Protein AF-A0ABD0PR59-F1 (afdb_monomer_lite)

Foldseek 3Di:
DDDLQPDWDWDQDPVRFIWTARSVDGQFTFFADPVRHTDDRVPDHPPDPRRTDDDDDDVPPDPPPPPPDPDD

Sequence (72 aa):
NRSADCVFIEKVLENNYTALMSARYTGWYVGFTKRGRPRRGPHTLPNQQDVHFMKRFPPGEQPDLTPFRFTT

Radius of gyration: 15.7 Å; chains: 1; bounding box: 42×34×35 Å

Organism: Cirrhinus mrigala (NCBI:txid683832)

Structure (mmCIF, N/CA/C/O backbone):
data_AF-A0ABD0PR59-F1
#
_entry.id   AF-A0ABD0PR59-F1
#
loop_
_atom_site.group_PDB
_atom_site.id
_atom_site.type_symbol
_atom_site.label_atom_id
_atom_site.label_alt_id
_atom_site.label_comp_id
_atom_site.label_asym_id
_atom_site.label_entity_id
_atom_site.label_seq_id
_atom_site.pdbx_PDB_ins_code
_atom_site.Cartn_x
_atom_site.Cartn_y
_atom_site.Cartn_z
_atom_site.occupancy
_atom_site.B_iso_or_equiv
_atom_site.auth_seq_id
_atom_site.auth_comp_id
_atom_site.auth_asym_id
_atom_site.auth_atom_id
_atom_site.pdbx_PDB_model_num
ATOM 1 N N . ASN A 1 1 ? 11.925 12.536 -17.860 1.00 64.44 1 ASN A N 1
ATOM 2 C CA . ASN A 1 1 ? 11.430 11.164 -18.097 1.00 64.44 1 ASN A CA 1
A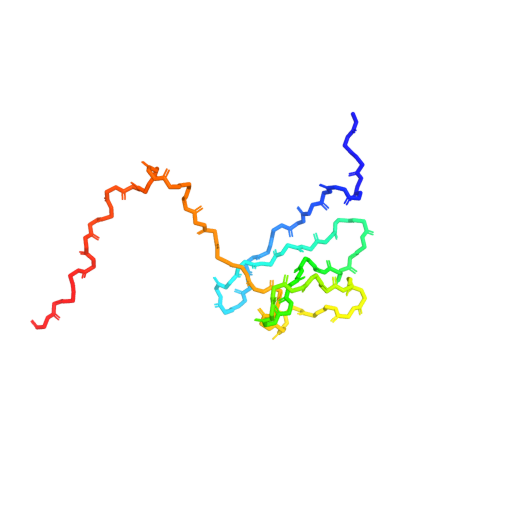TOM 3 C C . ASN A 1 1 ? 11.078 10.548 -16.744 1.00 64.44 1 ASN A C 1
ATOM 5 O O . ASN A 1 1 ? 11.948 10.556 -15.883 1.00 64.44 1 ASN A O 1
ATOM 9 N N . ARG A 1 2 ? 9.829 10.129 -16.486 1.00 77.56 2 ARG A N 1
ATOM 10 C CA . ARG A 1 2 ? 9.448 9.507 -15.197 1.00 77.56 2 ARG A CA 1
ATOM 11 C C . ARG A 1 2 ? 9.648 7.993 -15.319 1.00 77.56 2 ARG A C 1
ATOM 13 O O . ARG A 1 2 ? 9.017 7.387 -16.177 1.00 77.56 2 ARG A O 1
ATOM 20 N N . SER A 1 3 ? 10.525 7.395 -14.508 1.00 90.81 3 SER A N 1
ATOM 21 C CA . SER A 1 3 ? 10.671 5.930 -14.476 1.00 90.81 3 SER A CA 1
ATOM 22 C C . SER A 1 3 ? 9.374 5.283 -13.992 1.00 90.81 3 SER A C 1
ATOM 24 O O . SER A 1 3 ? 8.735 5.804 -13.075 1.00 90.81 3 SER A O 1
ATOM 26 N N . ALA A 1 4 ? 9.027 4.117 -14.543 1.00 92.50 4 ALA A N 1
ATOM 27 C CA . ALA A 1 4 ? 7.915 3.300 -14.057 1.00 92.50 4 ALA A CA 1
ATOM 28 C C . ALA A 1 4 ? 8.082 2.881 -12.580 1.00 92.50 4 ALA A C 1
ATOM 30 O O . ALA A 1 4 ? 7.092 2.592 -11.913 1.00 92.50 4 ALA A O 1
ATOM 31 N N . ASP A 1 5 ? 9.310 2.903 -12.046 1.00 94.06 5 ASP A N 1
ATOM 32 C CA . ASP A 1 5 ? 9.598 2.674 -10.620 1.00 94.06 5 ASP A CA 1
ATOM 33 C C . ASP A 1 5 ? 8.955 3.703 -9.687 1.00 94.06 5 ASP A C 1
ATOM 35 O O . ASP A 1 5 ? 8.682 3.406 -8.527 1.00 94.06 5 ASP A O 1
ATOM 39 N N . CYS A 1 6 ? 8.728 4.919 -10.187 1.00 96.25 6 CYS A N 1
ATOM 40 C CA . CYS A 1 6 ? 8.196 6.042 -9.418 1.00 96.25 6 CYS A CA 1
ATOM 41 C C . CYS A 1 6 ? 6.722 6.321 -9.736 1.00 96.25 6 CYS A C 1
ATOM 43 O O . CYS A 1 6 ? 6.193 7.357 -9.336 1.00 96.25 6 CYS A O 1
ATOM 45 N N . VAL A 1 7 ? 6.069 5.436 -10.492 1.00 96.81 7 VAL A N 1
ATOM 46 C CA . VAL A 1 7 ? 4.662 5.567 -10.867 1.00 96.81 7 VAL A CA 1
ATOM 47 C C . VAL A 1 7 ? 3.844 4.556 -10.074 1.00 96.81 7 VAL A C 1
ATOM 49 O O . VAL A 1 7 ? 4.147 3.360 -10.056 1.00 96.81 7 VAL A O 1
ATOM 52 N N . PHE A 1 8 ? 2.787 5.052 -9.436 1.00 98.00 8 PHE A N 1
ATOM 53 C CA . PHE A 1 8 ? 1.848 4.252 -8.664 1.00 98.00 8 PHE A CA 1
ATOM 54 C C . PHE A 1 8 ? 0.434 4.441 -9.205 1.00 98.00 8 PHE A C 1
ATOM 56 O O . PHE A 1 8 ? 0.043 5.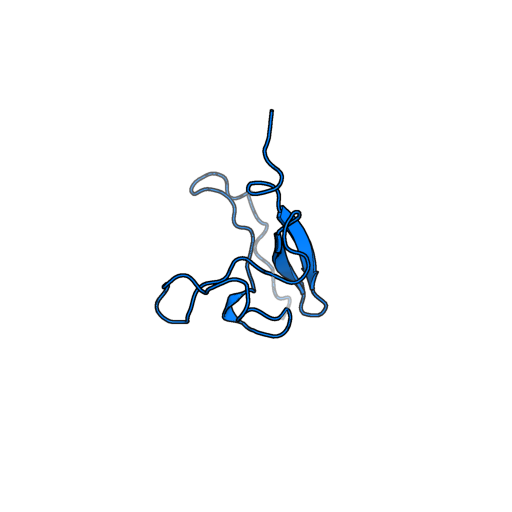545 -9.579 1.00 98.00 8 PHE A O 1
ATOM 63 N N . ILE A 1 9 ? -0.324 3.351 -9.236 1.00 97.94 9 ILE A N 1
ATOM 64 C CA . ILE A 1 9 ? -1.743 3.326 -9.569 1.00 97.94 9 ILE A CA 1
ATOM 65 C C . ILE A 1 9 ? -2.515 3.447 -8.258 1.00 97.94 9 ILE A C 1
ATOM 67 O O . ILE A 1 9 ? -2.398 2.585 -7.382 1.00 97.94 9 ILE A O 1
ATOM 71 N N . GLU A 1 10 ? -3.297 4.516 -8.133 1.00 98.06 10 GLU A N 1
ATOM 72 C CA . GLU A 1 10 ? -4.245 4.684 -7.036 1.00 98.06 10 GLU A CA 1
ATOM 73 C C . GLU A 1 10 ? -5.438 3.742 -7.236 1.00 98.06 10 GLU A C 1
ATOM 75 O O . GLU A 1 10 ? -6.041 3.702 -8.309 1.00 98.06 10 GLU A O 1
ATOM 80 N N . LYS A 1 11 ? -5.783 2.980 -6.198 1.00 97.56 11 LYS A N 1
ATOM 81 C CA . LYS A 1 11 ? -6.972 2.129 -6.161 1.00 97.56 11 LYS A CA 1
ATOM 82 C C . LYS A 1 11 ? -7.826 2.491 -4.957 1.00 97.56 11 LYS A C 1
ATOM 84 O O . LYS A 1 11 ? -7.311 2.558 -3.843 1.00 97.56 11 LYS A O 1
ATOM 89 N N . VAL A 1 12 ? -9.126 2.651 -5.178 1.00 97.19 12 VAL A N 1
ATOM 90 C CA . VAL A 1 12 ? -10.121 2.644 -4.102 1.00 97.19 12 VAL A CA 1
ATOM 91 C C . VAL A 1 12 ? -10.526 1.191 -3.878 1.00 97.19 12 VAL A C 1
ATOM 93 O O . VAL A 1 12 ? -10.967 0.517 -4.807 1.00 97.19 12 VAL A O 1
ATOM 96 N N . LEU A 1 13 ? -10.287 0.689 -2.673 1.00 96.38 13 LEU A N 1
ATOM 97 C CA . LEU A 1 13 ? -10.614 -0.678 -2.283 1.00 96.38 13 LEU A CA 1
ATOM 98 C C . LEU A 1 13 ? -12.092 -0.798 -1.893 1.00 96.38 13 LEU A C 1
ATOM 100 O O . LEU A 1 13 ? -12.745 0.192 -1.574 1.00 96.38 13 LEU A O 1
ATOM 104 N N . GLU A 1 14 ? -12.599 -2.030 -1.841 1.00 95.88 14 GLU A N 1
ATOM 105 C CA . GLU A 1 14 ? -13.988 -2.335 -1.449 1.00 95.88 14 GLU A CA 1
ATOM 106 C C . GLU A 1 14 ? -14.348 -1.824 -0.043 1.00 95.88 14 GLU A C 1
ATOM 108 O O . GLU A 1 14 ? -15.499 -1.509 0.238 1.00 95.88 14 GLU A O 1
ATOM 113 N N . ASN A 1 15 ? -13.356 -1.694 0.841 1.00 95.44 15 ASN A N 1
ATOM 114 C CA . ASN A 1 15 ? -13.515 -1.144 2.187 1.00 95.44 15 ASN A CA 1
ATOM 115 C C . ASN A 1 15 ? -13.360 0.391 2.249 1.00 95.44 15 ASN A C 1
ATOM 117 O O . ASN A 1 15 ? -13.186 0.938 3.336 1.00 95.44 15 ASN A O 1
ATOM 121 N N . ASN A 1 16 ? -13.402 1.079 1.103 1.00 96.25 16 ASN A N 1
ATOM 122 C CA . ASN A 1 16 ? -13.272 2.532 0.938 1.00 96.25 16 ASN A CA 1
ATOM 123 C C . ASN A 1 16 ? -11.908 3.132 1.326 1.00 96.25 16 ASN A C 1
ATOM 125 O O . ASN A 1 16 ? -11.768 4.355 1.386 1.00 96.25 16 ASN A O 1
ATOM 129 N N . TYR A 1 17 ? -10.882 2.307 1.547 1.00 98.25 17 TYR A N 1
ATOM 130 C CA . TYR A 1 17 ? -9.511 2.791 1.712 1.00 98.25 17 TYR A CA 1
ATOM 131 C C . TYR A 1 17 ? -8.810 2.977 0.367 1.00 98.25 17 TYR A C 1
ATOM 133 O O . TYR A 1 17 ? -9.146 2.351 -0.638 1.00 98.25 17 TYR A O 1
ATOM 141 N N . THR A 1 18 ? -7.786 3.829 0.358 1.00 98.56 18 THR A N 1
ATOM 142 C CA . THR A 1 18 ? -6.901 4.001 -0.797 1.00 98.56 18 THR A CA 1
ATOM 143 C C . THR A 1 18 ? -5.717 3.039 -0.705 1.00 98.56 18 THR A C 1
ATOM 145 O O . THR A 1 18 ? -5.092 2.930 0.347 1.00 98.56 18 THR A O 1
ATOM 148 N N . ALA A 1 19 ? -5.357 2.391 -1.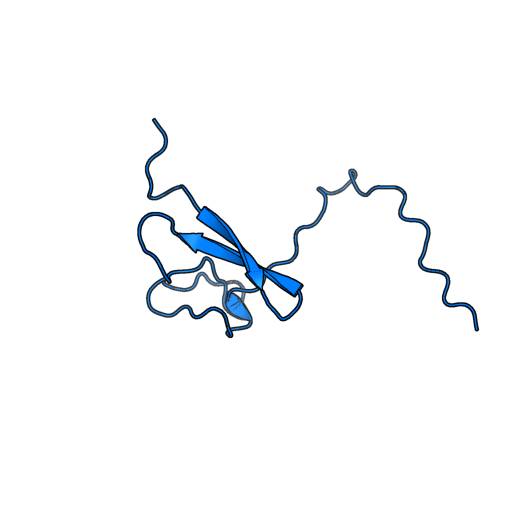809 1.00 98.50 19 ALA A N 1
ATOM 149 C CA . ALA A 1 19 ? -4.114 1.640 -1.963 1.00 98.50 19 ALA A CA 1
ATOM 150 C C . ALA A 1 19 ? -3.287 2.204 -3.127 1.00 98.50 19 ALA A C 1
ATOM 152 O O . ALA A 1 19 ? -3.835 2.650 -4.134 1.00 98.50 19 ALA A O 1
ATOM 153 N N . LEU A 1 20 ? -1.959 2.163 -2.998 1.00 98.50 20 LEU A N 1
ATOM 154 C CA . LEU A 1 20 ? -1.019 2.646 -4.014 1.00 98.50 20 LEU A CA 1
ATOM 155 C C . LEU A 1 20 ? -0.204 1.465 -4.547 1.00 98.50 20 LEU A C 1
ATOM 157 O O . LEU A 1 20 ? 0.681 0.960 -3.856 1.00 98.50 20 LEU A O 1
ATOM 161 N N . MET A 1 21 ? -0.514 1.005 -5.758 1.00 98.31 21 MET A N 1
ATOM 162 C CA . MET A 1 21 ? 0.127 -0.159 -6.381 1.00 98.31 21 MET A CA 1
ATOM 163 C C . MET A 1 21 ? 1.240 0.280 -7.335 1.00 98.31 21 MET A C 1
ATOM 165 O O . MET A 1 21 ? 1.032 1.193 -8.127 1.00 98.31 21 MET A O 1
ATOM 169 N N . SER A 1 22 ? 2.405 -0.368 -7.312 1.00 98.12 22 SER A N 1
ATOM 170 C CA . SER A 1 22 ? 3.479 -0.087 -8.275 1.00 98.12 22 SER A CA 1
ATOM 171 C C . SER A 1 22 ? 3.010 -0.339 -9.713 1.00 98.12 22 SER A C 1
ATOM 173 O O . SER A 1 22 ? 2.423 -1.382 -10.004 1.00 98.12 22 SER A O 1
ATOM 175 N N . ALA A 1 23 ? 3.303 0.595 -10.624 1.00 96.69 23 ALA A N 1
ATOM 176 C CA . ALA A 1 23 ? 3.053 0.407 -12.053 1.00 96.69 23 ALA A CA 1
ATOM 177 C C . ALA A 1 23 ? 4.055 -0.565 -12.698 1.00 96.69 23 ALA A C 1
ATOM 179 O O . ALA A 1 23 ? 3.701 -1.278 -13.633 1.00 96.69 23 ALA A O 1
ATOM 180 N N . ARG A 1 24 ? 5.299 -0.623 -12.194 1.00 97.12 24 ARG A N 1
ATOM 181 C CA . ARG A 1 24 ? 6.324 -1.562 -12.680 1.00 97.12 24 ARG A CA 1
ATOM 182 C C . ARG A 1 24 ? 6.123 -2.978 -12.137 1.00 97.12 24 ARG A C 1
ATOM 184 O O . ARG A 1 24 ? 6.252 -3.938 -12.890 1.00 97.12 24 ARG A O 1
ATOM 191 N N . TYR A 1 25 ? 5.819 -3.112 -10.846 1.00 97.44 25 TYR A N 1
ATOM 192 C CA . TYR A 1 25 ? 5.661 -4.404 -10.171 1.00 97.44 25 TYR A CA 1
ATOM 193 C C . TYR A 1 25 ? 4.202 -4.601 -9.758 1.00 97.44 25 TYR A C 1
ATOM 195 O O . TYR A 1 25 ? 3.806 -4.311 -8.628 1.00 97.44 25 TYR A O 1
ATOM 203 N N . THR A 1 26 ? 3.385 -5.066 -10.704 1.00 96.12 26 THR A N 1
ATOM 204 C CA . THR A 1 26 ? 1.945 -5.256 -10.475 1.00 96.12 26 THR A CA 1
ATOM 205 C C . THR A 1 26 ? 1.703 -6.183 -9.283 1.00 96.12 26 THR A C 1
ATOM 207 O O . THR A 1 26 ? 2.330 -7.232 -9.155 1.00 96.12 26 THR A O 1
ATOM 210 N N . GLY A 1 27 ? 0.786 -5.783 -8.400 1.00 97.12 27 GLY A N 1
ATOM 211 C CA . GLY A 1 27 ? 0.475 -6.506 -7.166 1.00 97.12 27 GLY A CA 1
ATOM 212 C C . GLY A 1 27 ? 1.353 -6.136 -5.969 1.00 97.12 27 GLY A C 1
ATOM 213 O O . GLY A 1 27 ? 1.050 -6.578 -4.868 1.00 97.12 27 GLY A O 1
ATOM 214 N N . TRP A 1 28 ? 2.393 -5.311 -6.138 1.00 98.38 28 TRP A N 1
ATOM 215 C CA . TRP A 1 28 ? 3.135 -4.738 -5.011 1.00 98.38 28 TRP A CA 1
ATOM 216 C C . TRP A 1 28 ? 2.540 -3.394 -4.618 1.00 98.38 28 TRP A C 1
ATOM 218 O O . TRP A 1 28 ? 2.318 -2.530 -5.469 1.00 98.38 28 TRP A O 1
ATOM 228 N N . TYR A 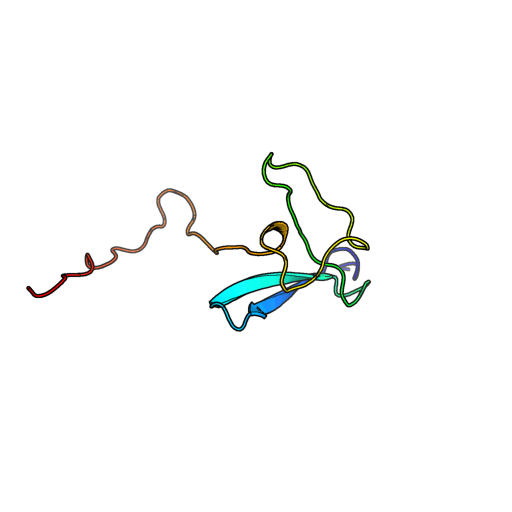1 29 ? 2.341 -3.199 -3.322 1.00 98.56 29 TYR A N 1
ATOM 229 C CA . TYR A 1 29 ? 1.737 -2.005 -2.755 1.00 98.56 29 TYR A CA 1
ATOM 230 C C . TYR A 1 29 ? 2.732 -1.255 -1.873 1.00 98.56 29 TYR A C 1
ATOM 232 O O . TYR A 1 29 ? 3.630 -1.837 -1.261 1.00 98.56 29 TYR A O 1
ATOM 240 N N . VAL A 1 30 ? 2.556 0.061 -1.791 1.00 98.62 30 VAL A N 1
ATOM 241 C CA . VAL A 1 30 ? 3.151 0.847 -0.708 1.00 98.62 30 VAL A CA 1
ATOM 242 C C . VAL A 1 30 ? 2.527 0.371 0.600 1.00 98.62 30 VAL A C 1
ATOM 244 O O . VAL A 1 30 ? 1.317 0.175 0.668 1.00 98.62 30 VAL A O 1
ATOM 247 N N . GLY A 1 31 ? 3.334 0.183 1.641 1.00 98.38 31 GLY A N 1
ATOM 248 C CA . GLY A 1 31 ? 2.799 -0.211 2.935 1.00 98.38 31 GLY A CA 1
ATOM 249 C C . GLY A 1 31 ? 3.750 0.017 4.097 1.00 98.38 31 GLY A C 1
ATOM 250 O O . GLY A 1 31 ? 4.976 -0.014 3.944 1.00 98.38 31 GLY A O 1
ATOM 251 N N . PHE A 1 32 ? 3.169 0.216 5.277 1.00 98.62 32 PHE A N 1
ATOM 252 C CA . PHE A 1 32 ? 3.879 0.427 6.532 1.00 98.62 32 PHE A CA 1
ATOM 253 C C . PHE A 1 32 ? 3.309 -0.468 7.625 1.00 98.62 32 PHE A C 1
ATOM 255 O O . PHE A 1 32 ? 2.113 -0.488 7.887 1.00 98.62 32 PHE A O 1
ATOM 262 N N . THR A 1 33 ? 4.188 -1.186 8.319 1.00 97.75 33 THR A N 1
ATOM 263 C CA . THR A 1 33 ? 3.814 -1.976 9.499 1.00 97.75 33 THR A CA 1
ATOM 264 C C . THR A 1 33 ? 3.144 -1.111 10.571 1.00 97.75 33 THR A C 1
ATOM 266 O O . THR A 1 33 ? 3.317 0.105 10.600 1.00 97.75 33 THR A O 1
ATOM 269 N N . LYS A 1 34 ? 2.502 -1.746 11.560 1.00 96.75 34 LYS A N 1
ATOM 270 C CA . LYS A 1 34 ? 1.911 -1.055 12.726 1.00 96.75 34 LYS A CA 1
ATOM 271 C C . LYS A 1 34 ? 2.870 -0.110 13.469 1.00 96.75 34 LYS A C 1
ATOM 273 O O . LYS A 1 34 ? 2.418 0.787 14.164 1.00 96.75 34 LYS A O 1
ATOM 278 N N . ARG A 1 35 ? 4.190 -0.311 13.346 1.00 97.81 35 ARG A N 1
ATOM 279 C CA . ARG A 1 35 ? 5.229 0.552 13.940 1.00 97.81 35 ARG A CA 1
ATOM 280 C C . ARG A 1 35 ? 5.778 1.605 12.964 1.00 97.81 35 ARG A C 1
ATOM 282 O O . ARG A 1 35 ? 6.856 2.137 13.198 1.00 97.81 35 ARG A O 1
ATOM 289 N N . GLY A 1 36 ? 5.117 1.832 11.831 1.00 97.75 36 GLY A N 1
ATOM 290 C CA . GLY A 1 36 ? 5.528 2.796 10.806 1.00 97.75 36 GLY A CA 1
ATOM 291 C C . GLY A 1 36 ? 6.714 2.363 9.937 1.00 97.75 36 GLY A C 1
ATOM 292 O O . GLY A 1 36 ? 7.182 3.142 9.116 1.00 97.75 36 GLY A O 1
ATOM 293 N N . ARG A 1 37 ? 7.230 1.132 10.083 1.00 98.44 37 ARG A N 1
ATOM 294 C CA . ARG A 1 37 ? 8.348 0.653 9.247 1.00 98.44 37 ARG A CA 1
ATOM 295 C C . ARG A 1 37 ? 7.877 0.269 7.841 1.00 98.44 37 ARG A C 1
ATOM 297 O O . ARG A 1 37 ? 6.829 -0.378 7.759 1.00 98.44 37 ARG A O 1
ATOM 304 N N . PRO A 1 38 ? 8.651 0.553 6.778 1.00 98.38 38 PRO A N 1
ATOM 305 C CA . PRO A 1 38 ? 8.312 0.144 5.416 1.00 98.38 38 PRO A CA 1
ATOM 306 C C . PRO A 1 38 ? 8.135 -1.374 5.272 1.00 98.38 38 PRO A C 1
ATOM 308 O O . PRO A 1 38 ? 8.879 -2.162 5.864 1.00 98.38 38 PRO A O 1
ATOM 311 N N . ARG A 1 39 ? 7.171 -1.792 4.450 1.00 97.88 39 ARG A N 1
ATOM 312 C CA . ARG A 1 39 ? 6.991 -3.178 3.998 1.00 97.88 39 ARG A CA 1
ATOM 313 C C . ARG A 1 39 ? 7.670 -3.393 2.646 1.00 97.88 39 ARG A C 1
ATOM 315 O O . ARG A 1 39 ? 7.698 -2.509 1.798 1.00 97.88 39 ARG A O 1
ATOM 322 N N . ARG A 1 40 ? 8.201 -4.599 2.427 1.00 98.06 40 ARG A N 1
ATOM 323 C CA . ARG A 1 40 ? 8.713 -5.012 1.111 1.00 98.06 40 ARG A CA 1
ATOM 324 C C . ARG A 1 40 ? 7.532 -5.341 0.197 1.00 98.06 40 ARG A C 1
ATOM 326 O O . ARG A 1 40 ? 6.692 -6.138 0.600 1.00 98.06 40 ARG A O 1
ATOM 333 N N . GLY A 1 41 ? 7.522 -4.806 -1.026 1.00 97.69 41 GLY A N 1
ATOM 334 C CA . GLY A 1 41 ? 6.457 -5.017 -2.020 1.00 97.69 41 GLY A CA 1
ATOM 335 C C . GLY A 1 41 ? 5.998 -6.475 -2.202 1.00 97.69 41 GLY A C 1
ATOM 336 O O . GLY A 1 41 ? 4.799 -6.722 -2.098 1.00 97.69 41 GLY A O 1
ATOM 337 N N . PRO A 1 42 ? 6.902 -7.468 -2.342 1.00 98.00 42 PRO A N 1
ATOM 338 C CA . PRO A 1 42 ? 6.512 -8.880 -2.435 1.00 98.00 42 PRO A CA 1
ATOM 339 C C . PRO A 1 42 ? 5.676 -9.422 -1.265 1.00 98.00 42 PRO A C 1
ATOM 341 O O . PRO A 1 42 ? 5.074 -10.479 -1.391 1.00 98.00 42 PRO A O 1
ATOM 344 N N . HIS A 1 43 ? 5.678 -8.752 -0.109 1.00 97.75 43 HIS A N 1
ATOM 345 C CA . HIS A 1 43 ? 4.964 -9.179 1.100 1.00 97.75 43 HIS A CA 1
ATOM 346 C C . HIS A 1 43 ? 3.674 -8.379 1.340 1.00 97.75 43 HIS A C 1
ATOM 348 O O . HIS A 1 43 ? 3.156 -8.393 2.457 1.00 97.75 43 HIS A O 1
ATOM 354 N N . THR A 1 44 ? 3.202 -7.650 0.327 1.00 98.12 44 THR A N 1
ATOM 355 C CA . THR A 1 44 ? 2.009 -6.801 0.403 1.00 98.12 44 THR A CA 1
ATOM 356 C C . THR A 1 44 ? 0.849 -7.408 -0.380 1.00 98.12 44 THR A C 1
ATOM 358 O O . THR A 1 44 ? 1.043 -7.954 -1.463 1.00 98.12 44 THR A O 1
ATOM 361 N N . LEU A 1 45 ? -0.360 -7.312 0.168 1.00 96.94 45 LEU A N 1
ATOM 362 C CA . LEU A 1 45 ? -1.614 -7.789 -0.410 1.00 96.94 45 LEU A CA 1
ATOM 363 C C . LEU A 1 45 ? -2.714 -6.749 -0.151 1.00 96.94 45 LEU A C 1
ATOM 365 O O . LEU A 1 45 ? -2.712 -6.120 0.908 1.00 96.94 45 LEU A O 1
ATOM 369 N N . PRO A 1 46 ? -3.692 -6.588 -1.060 1.00 95.44 46 PRO A N 1
ATOM 370 C CA . PRO A 1 46 ? -4.686 -5.515 -0.968 1.00 95.44 46 PRO A CA 1
ATOM 371 C C . PRO A 1 46 ? -5.609 -5.615 0.257 1.00 95.44 46 PRO A C 1
ATOM 373 O O . PRO A 1 46 ? -6.176 -4.612 0.678 1.00 95.44 46 PRO A O 1
ATOM 376 N N . ASN A 1 47 ? -5.765 -6.797 0.855 1.00 95.81 47 ASN A N 1
ATOM 377 C CA . ASN A 1 47 ? -6.595 -7.016 2.042 1.00 95.81 47 ASN A CA 1
ATOM 378 C C . ASN A 1 47 ? -5.855 -6.776 3.375 1.00 95.81 47 ASN A C 1
ATOM 380 O O . ASN A 1 47 ? -6.469 -6.881 4.437 1.00 95.81 47 ASN A O 1
ATOM 384 N N . GLN A 1 48 ? -4.556 -6.463 3.353 1.00 97.56 48 GLN A N 1
ATOM 385 C CA . GLN A 1 48 ? -3.794 -6.167 4.565 1.00 97.56 48 GLN A CA 1
ATOM 386 C C . GLN A 1 48 ? -3.957 -4.697 4.974 1.00 97.56 48 GLN A C 1
ATOM 388 O O . GLN A 1 48 ? -3.843 -3.794 4.155 1.00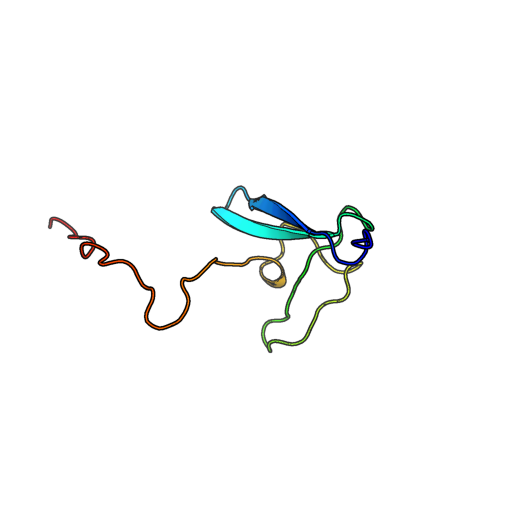 97.56 48 GLN A O 1
ATOM 393 N N . GLN A 1 49 ? -4.166 -4.433 6.266 1.00 97.81 49 GLN A N 1
ATOM 394 C CA . GLN A 1 49 ? -4.345 -3.057 6.760 1.00 97.81 49 GLN A CA 1
ATOM 395 C C . GLN A 1 49 ? -3.109 -2.167 6.571 1.00 97.81 49 GLN A C 1
ATOM 397 O O . GLN A 1 49 ? -3.226 -0.949 6.516 1.00 97.81 49 GLN A O 1
ATOM 402 N N . ASP A 1 50 ? -1.914 -2.754 6.486 1.00 97.75 50 ASP A N 1
ATOM 403 C CA . ASP A 1 50 ? -0.665 -2.004 6.341 1.00 97.75 50 ASP A CA 1
ATOM 404 C C . ASP A 1 50 ? -0.456 -1.405 4.944 1.00 97.75 50 ASP A C 1
ATOM 406 O O . ASP A 1 50 ? 0.501 -0.653 4.767 1.00 97.75 50 ASP A O 1
ATOM 410 N N . VAL A 1 51 ? -1.345 -1.679 3.982 1.00 98.44 51 VAL A N 1
ATOM 411 C CA . VAL A 1 51 ? -1.364 -1.039 2.653 1.00 98.44 51 VAL A CA 1
ATOM 412 C C . VAL A 1 51 ? -2.541 -0.075 2.464 1.00 98.44 51 VAL A C 1
ATOM 414 O O . VAL A 1 51 ? -2.741 0.450 1.368 1.00 98.44 51 VAL A O 1
ATOM 417 N N . HIS A 1 52 ? -3.345 0.143 3.509 1.00 98.62 52 HIS A N 1
ATOM 418 C CA . HIS A 1 52 ? -4.528 1.004 3.474 1.00 98.62 52 HIS A CA 1
ATOM 419 C C . HIS A 1 52 ? -4.169 2.427 3.902 1.00 98.62 52 HIS A C 1
ATOM 421 O O . HIS A 1 52 ? -3.669 2.658 5.001 1.00 98.62 52 HIS A O 1
ATOM 427 N N . PHE A 1 53 ? -4.468 3.396 3.041 1.00 98.56 53 PHE A N 1
ATOM 428 C CA . PHE A 1 53 ? -4.198 4.813 3.263 1.00 98.56 53 PHE A CA 1
ATOM 429 C C . PHE A 1 53 ? -5.478 5.640 3.228 1.00 98.56 53 PHE A C 1
ATOM 431 O O . PHE A 1 53 ? -6.445 5.310 2.540 1.00 98.56 53 PHE A O 1
ATOM 438 N N . MET A 1 54 ? -5.435 6.766 3.939 1.00 97.06 54 MET A N 1
ATOM 439 C CA . MET A 1 54 ? -6.422 7.838 3.856 1.00 97.06 54 MET A CA 1
ATOM 440 C C . MET A 1 54 ? -5.728 9.092 3.338 1.00 97.06 54 MET A C 1
ATOM 442 O O . MET A 1 54 ? -4.756 9.555 3.940 1.00 97.06 54 MET A O 1
ATOM 446 N N . LYS A 1 55 ? -6.231 9.660 2.240 1.00 94.31 55 LYS A N 1
ATOM 447 C CA . LYS A 1 55 ? -5.772 10.967 1.759 1.00 94.31 55 LYS A CA 1
ATOM 448 C C . LYS A 1 55 ? -6.254 12.036 2.737 1.00 94.31 55 LYS A C 1
ATOM 450 O O . LYS A 1 55 ? -7.433 12.079 3.080 1.00 94.31 55 LYS A O 1
ATOM 455 N N . ARG A 1 56 ? -5.335 12.871 3.217 1.00 92.81 56 ARG A N 1
ATOM 456 C CA . ARG A 1 56 ? -5.637 13.995 4.109 1.00 92.81 56 ARG A CA 1
ATOM 457 C C . ARG A 1 56 ? -5.199 15.284 3.434 1.00 92.81 56 ARG A C 1
ATOM 459 O O . ARG A 1 56 ? -4.215 15.277 2.697 1.00 92.81 56 ARG A O 1
ATOM 466 N N . PHE A 1 57 ? -5.912 16.368 3.711 1.00 90.75 57 PHE A N 1
ATOM 467 C CA . PHE A 1 57 ? -5.460 17.698 3.324 1.00 90.75 57 PHE A CA 1
ATOM 468 C C . PHE A 1 57 ? -4.162 18.049 4.058 1.00 90.75 57 PHE A C 1
ATOM 470 O O . PHE A 1 57 ? -3.971 17.605 5.202 1.00 90.75 57 PHE A O 1
ATOM 477 N N . PRO A 1 58 ? -3.281 18.844 3.432 1.00 91.06 58 PRO A N 1
ATOM 478 C CA . PRO A 1 58 ? -2.178 19.469 4.137 1.00 91.06 58 PRO A CA 1
ATOM 479 C C . PRO A 1 58 ? -2.671 20.230 5.381 1.00 91.06 58 PRO A C 1
ATOM 481 O O . PRO A 1 58 ? -3.804 20.728 5.405 1.00 91.06 58 PRO A O 1
ATOM 484 N N . PRO A 1 59 ? -1.851 20.327 6.441 1.00 87.88 59 PRO A N 1
ATOM 485 C CA . PRO A 1 59 ? -2.175 21.174 7.584 1.00 87.88 59 PRO A CA 1
ATOM 486 C C . PRO A 1 59 ? -2.475 22.610 7.127 1.00 87.88 59 PRO A C 1
ATOM 488 O O . PRO A 1 59 ? -1.681 23.195 6.400 1.00 87.88 59 PRO A O 1
ATOM 491 N N . GLY A 1 60 ? -3.613 23.169 7.547 1.00 84.31 60 GLY A N 1
ATOM 492 C CA . GLY A 1 60 ? -4.040 24.527 7.170 1.00 84.31 60 GLY A CA 1
ATOM 493 C C . GLY A 1 60 ? -4.840 24.634 5.865 1.00 84.31 60 GLY A C 1
ATOM 494 O O . GLY A 1 60 ? -5.451 25.668 5.634 1.00 84.31 60 GLY A O 1
ATOM 495 N N . GLU A 1 61 ? -4.911 23.570 5.061 1.00 86.56 61 GLU A N 1
ATOM 496 C CA . GLU A 1 61 ? -5.731 23.501 3.836 1.00 86.56 61 GLU A CA 1
ATOM 497 C C . GLU A 1 61 ? -7.001 22.661 4.028 1.00 86.56 61 GLU A C 1
ATOM 499 O O . GLU A 1 61 ? -7.625 22.214 3.064 1.00 86.56 61 GLU A O 1
ATOM 504 N N . GLN A 1 62 ? -7.377 22.384 5.279 1.00 81.94 62 GLN A N 1
ATOM 505 C CA . GLN A 1 62 ? -8.633 21.690 5.528 1.00 81.94 62 GLN A CA 1
ATOM 506 C C . GLN A 1 62 ? -9.774 22.579 5.025 1.00 81.94 62 GLN A C 1
ATOM 508 O O . GLN A 1 62 ? -9.849 23.736 5.439 1.00 81.94 62 GLN A O 1
ATOM 513 N N . PRO A 1 63 ? -10.647 22.072 4.136 1.00 81.00 63 PRO A N 1
ATOM 514 C CA . PRO A 1 63 ? -11.829 22.822 3.754 1.00 81.00 63 PRO A CA 1
ATOM 515 C C . PRO A 1 63 ? -12.667 23.082 5.006 1.00 81.00 63 PRO A C 1
ATOM 517 O O . PRO A 1 63 ? -12.620 22.286 5.950 1.00 81.00 63 PRO A O 1
ATOM 520 N N . ASP A 1 64 ? -13.460 24.153 4.988 1.00 73.38 64 ASP A N 1
ATOM 521 C CA . ASP A 1 64 ? -14.514 24.376 5.977 1.00 73.38 64 ASP A CA 1
ATOM 522 C C . ASP A 1 64 ? -15.546 23.250 5.842 1.00 73.38 64 ASP A C 1
ATOM 524 O O . ASP A 1 64 ? -16.564 23.350 5.154 1.00 73.38 64 ASP A O 1
ATOM 528 N N . LEU A 1 65 ? -15.237 22.107 6.449 1.00 68.12 65 LEU A N 1
ATOM 529 C CA . LEU A 1 65 ? -16.144 20.987 6.536 1.00 68.12 65 LEU A CA 1
ATOM 530 C C . LEU A 1 65 ? -17.273 21.447 7.441 1.00 68.12 65 LEU A C 1
ATOM 532 O O . LEU A 1 65 ? -17.068 21.701 8.630 1.00 68.12 65 LEU A O 1
ATOM 536 N N . THR A 1 66 ? -18.474 21.543 6.873 1.00 69.00 66 THR A N 1
ATOM 537 C CA . THR A 1 66 ? -19.677 21.613 7.696 1.00 69.00 66 THR A CA 1
ATOM 538 C C . THR A 1 66 ? -19.601 20.453 8.693 1.00 69.00 66 THR A C 1
ATOM 540 O O . THR A 1 66 ? -19.420 19.303 8.276 1.00 69.00 66 THR A O 1
ATOM 543 N N . PRO A 1 67 ? -19.634 20.718 10.011 1.00 66.69 67 PRO A N 1
ATOM 544 C CA . PRO A 1 67 ? -19.589 19.641 10.980 1.00 66.69 67 PRO A CA 1
ATOM 545 C C . PRO A 1 67 ? -20.751 18.702 10.674 1.00 66.69 67 PRO A C 1
ATOM 547 O O . PRO A 1 67 ? -21.885 19.162 10.517 1.00 66.69 67 PRO A O 1
ATOM 550 N N . PHE A 1 68 ? -20.459 17.403 10.557 1.00 66.88 68 PHE A N 1
ATOM 551 C CA . PHE A 1 68 ? -21.488 16.376 10.434 1.00 66.88 68 PHE A CA 1
ATOM 552 C C . PHE A 1 68 ? -22.442 16.540 11.618 1.00 66.88 68 PHE A C 1
ATOM 554 O O . PHE A 1 68 ? -22.108 16.214 12.758 1.00 66.88 68 PHE A O 1
ATOM 561 N N . ARG A 1 69 ? -23.619 17.113 11.359 1.00 66.56 69 ARG A N 1
ATOM 562 C CA . ARG A 1 69 ? -24.678 17.205 12.353 1.00 66.56 69 ARG A CA 1
ATOM 563 C C . ARG A 1 69 ? -25.350 15.847 12.384 1.00 66.56 69 ARG A C 1
ATOM 565 O O . ARG A 1 69 ? -26.129 15.525 11.493 1.00 66.56 69 ARG A O 1
ATOM 572 N N . PHE A 1 70 ? -25.041 15.051 13.401 1.00 67.75 70 PHE A N 1
ATOM 573 C CA . PHE A 1 70 ? -25.941 13.971 13.774 1.00 67.75 70 PHE A CA 1
ATOM 574 C C . PHE A 1 70 ? -27.251 14.631 14.215 1.00 67.75 70 PHE A C 1
ATOM 576 O O . PHE A 1 70 ? -27.292 15.315 15.235 1.00 67.75 70 PHE A O 1
ATOM 583 N N . THR A 1 71 ? -28.300 14.509 13.406 1.00 62.91 71 THR A N 1
ATOM 584 C CA . THR A 1 71 ? -29.663 14.788 13.854 1.00 62.91 71 THR A CA 1
ATOM 585 C C . THR A 1 71 ? -30.061 13.656 14.795 1.00 62.91 71 THR A C 1
ATOM 587 O O . THR A 1 71 ? -30.292 12.538 14.336 1.00 62.91 71 THR A O 1
ATOM 590 N N . THR A 1 72 ? -30.044 13.926 16.099 1.00 57.09 72 THR A N 1
ATOM 591 C CA . THR A 1 72 ? -30.807 13.163 17.102 1.00 57.09 72 THR A CA 1
ATOM 592 C C . THR A 1 72 ? -32.282 13.495 17.010 1.00 57.09 72 THR A C 1
ATOM 594 O O . THR A 1 72 ? -32.572 14.701 16.826 1.00 57.09 72 THR A O 1
#

Secondary structure (DSSP, 8-state):
---GGG-EEEEE-TTS-EEEEESSSTT-B--B-TTSPBPPGGG--TTSGGG-B---PPTT------------

pLDDT: mean 91.52, std 11.1, range [57.09, 98.62]

InterPro domains:
  IPR002209 Fibroblast growth factor family [PF00167] (2-54)
  IPR002209 Fibroblast gro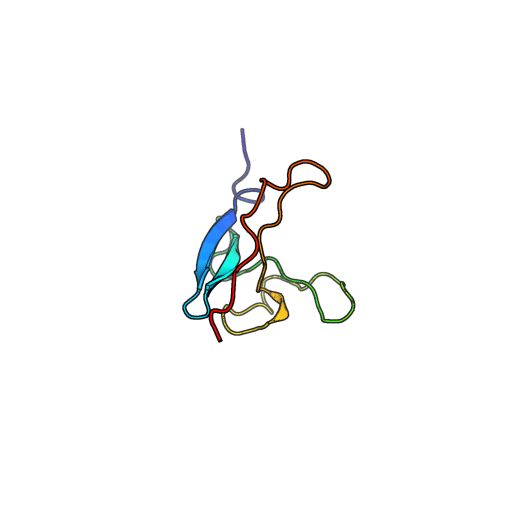wth factor family [PTHR11486] (3-59)
  IPR008996 Cytokine IL1/FGF [SSF50353] (3-70)